Protein AF-A0A7S1ZP60-F1 (afdb_monomer)

Organism: NCBI:txid49249

InterPro domains:
  IPR003131 Potassium channel tetramerisation-type BTB domain [PF02214] (54-116)
  IPR011333 SKP1/BTB/POZ domain superfamily [G3DSA:3.30.710.10] (38-123)
  IPR011333 SKP1/BTB/POZ domain superfamily [SSF54695] (50-119)

Solvent-accessible surface area (backbone atoms only — not comparable to full-atom values): 7052 Å² total; per-residue (Å²): 127,91,48,73,66,58,56,62,69,48,44,62,61,52,51,52,51,50,52,51,51,50,52,53,50,53,50,51,50,51,53,51,50,54,52,50,53,53,51,51,52,61,48,40,35,95,60,54,60,79,38,77,42,50,32,28,29,61,82,45,76,48,77,45,43,32,45,37,54,34,59,52,78,90,36,70,52,16,57,55,58,49,34,56,36,62,89,77,51,56,54,49,99,86,64,26,40,50,39,97,41,58,50,83,67,48,49,59,54,52,50,52,32,49,52,59,63,66,61,66,99,78,79,136

Foldseek 3Di:
DCDPVNVVVCVVVVVVVVVVVVVVVVVVVVVVVVVVVVVVVVQQAPDDQQDWAWEQECNDTDIDGLCLQLVDPPDPSVVCSSNNCLVVADADPVRHRYHDHDPVVVVVVSVVSVVSVPDDPDDD

Radius of gyration: 26.94 Å; Cα contacts (8 Å, |Δi|>4): 112; chains: 1; bounding box: 66×43×64 Å

Nearest PDB structures (foldseek):
  8u80-assembly1_K4  TM=7.363E-01  e=3.924E-05  Homo sapiens
  3drx-assembly1_D  TM=7.518E-01  e=5.431E-05  Homo sapiens
  3drx-assembly1_C  TM=7.515E-01  e=6.185E-05  Homo sapiens
  3drx-assembly1_E  TM=7.424E-01  e=1.185E-04  Homo sapiens
  3drx-assembly1_B  TM=7.221E-01  e=1.537E-04  Homo sapiens

Mean predicted aligned error: 10.0 Å

Structure (mmCIF, N/CA/C/O backbone):
data_AF-A0A7S1ZP60-F1
#
_entry.id   AF-A0A7S1ZP60-F1
#
loop_
_atom_site.group_PDB
_atom_site.id
_atom_site.type_symbol
_atom_site.label_atom_id
_atom_site.label_alt_id
_atom_site.label_comp_id
_atom_site.label_asym_id
_atom_site.label_entity_id
_atom_site.label_seq_id
_atom_site.pdbx_PDB_ins_code
_atom_site.Cartn_x
_atom_site.Cartn_y
_atom_site.Cartn_z
_atom_site.occupancy
_atom_site.B_iso_or_equiv
_atom_site.auth_seq_id
_atom_site.auth_comp_id
_atom_site.auth_asym_id
_atom_site.auth_atom_id
_atom_site.pdbx_PDB_model_num
ATOM 1 N N . THR A 1 1 ? -43.993 -33.299 43.480 1.00 52.72 1 THR A N 1
ATOM 2 C CA . THR A 1 1 ? -44.312 -32.691 42.174 1.00 52.72 1 THR A CA 1
ATOM 3 C C . THR A 1 1 ? -44.330 -31.195 42.370 1.00 52.72 1 THR A C 1
ATOM 5 O O . THR A 1 1 ? -45.208 -30.714 43.070 1.00 52.72 1 THR A O 1
ATOM 8 N N . THR A 1 2 ? -43.326 -30.469 41.880 1.00 58.69 2 THR A N 1
ATOM 9 C CA . THR A 1 2 ? -43.357 -28.997 41.857 1.00 58.69 2 THR A CA 1
ATOM 10 C C . THR A 1 2 ? -44.638 -28.575 41.141 1.00 58.69 2 THR A C 1
ATOM 12 O O . THR A 1 2 ? -44.869 -28.986 40.004 1.00 58.69 2 THR A O 1
ATOM 15 N N . THR A 1 3 ? -45.539 -27.896 41.852 1.00 78.50 3 THR A N 1
ATOM 16 C CA . THR A 1 3 ? -46.881 -27.602 41.344 1.00 78.50 3 THR A CA 1
ATOM 17 C C . THR A 1 3 ? -46.828 -26.4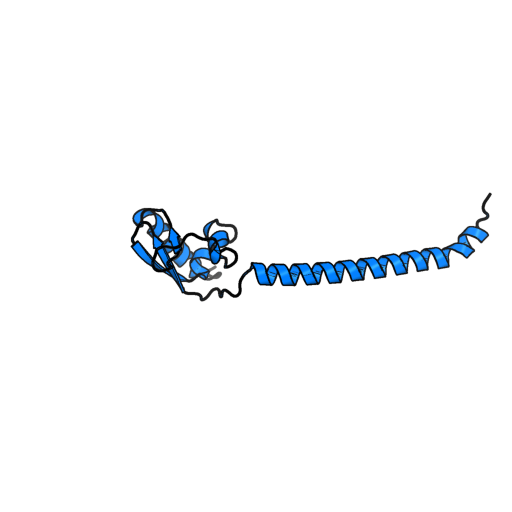81 40.307 1.00 78.50 3 THR A C 1
ATOM 19 O O . THR A 1 3 ? -45.980 -25.597 40.383 1.00 78.50 3 THR A O 1
ATOM 22 N N . LEU A 1 4 ? -47.725 -26.515 39.314 1.00 76.38 4 LEU A N 1
ATOM 23 C CA . LEU A 1 4 ? -47.784 -25.548 38.203 1.00 76.38 4 LEU A CA 1
ATOM 24 C C . LEU A 1 4 ? -47.842 -24.083 38.692 1.00 76.38 4 LEU A C 1
ATOM 26 O O . LEU A 1 4 ? -47.300 -23.170 38.067 1.00 76.38 4 LEU A O 1
ATOM 30 N N . GLU A 1 5 ? -48.457 -23.869 39.853 1.00 82.06 5 GLU A N 1
ATOM 31 C CA . GLU A 1 5 ? -48.528 -22.577 40.535 1.00 82.06 5 GLU A CA 1
ATOM 32 C C . GLU A 1 5 ? -47.165 -22.077 41.030 1.00 82.06 5 GLU A C 1
ATOM 34 O O . GLU A 1 5 ? -46.900 -20.876 40.971 1.00 82.06 5 GLU A O 1
ATOM 39 N N . ASP A 1 6 ? -46.273 -22.972 41.460 1.00 81.19 6 ASP A N 1
ATOM 40 C CA . ASP A 1 6 ? 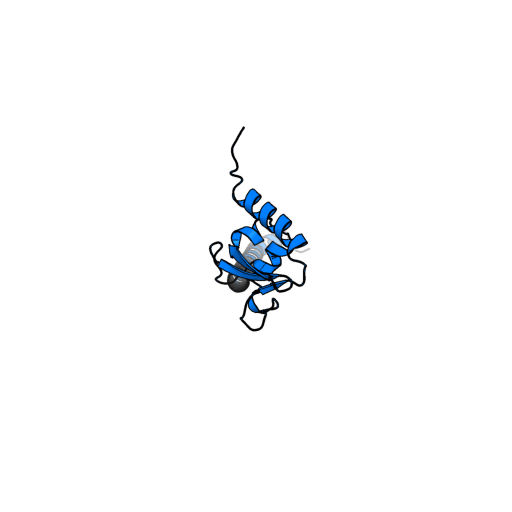-44.921 -22.604 41.893 1.00 81.19 6 ASP A CA 1
ATOM 41 C C . ASP A 1 6 ? -44.092 -22.134 40.697 1.00 81.19 6 ASP A C 1
ATOM 43 O O . ASP A 1 6 ? -43.390 -21.126 40.776 1.00 81.19 6 ASP A O 1
ATOM 47 N N . THR A 1 7 ? -44.234 -22.808 39.549 1.00 79.31 7 THR A N 1
ATOM 48 C CA . THR A 1 7 ? -43.573 -22.393 38.304 1.00 79.31 7 THR A CA 1
ATOM 49 C C . THR A 1 7 ? -44.084 -21.047 37.787 1.00 79.31 7 THR A C 1
ATOM 51 O O . THR A 1 7 ? -43.281 -20.234 37.338 1.00 79.31 7 THR A O 1
ATOM 54 N N . LEU A 1 8 ? -45.388 -20.765 37.900 1.00 82.94 8 LEU A N 1
ATOM 55 C CA . LEU A 1 8 ? -45.981 -19.478 37.510 1.00 82.94 8 LEU A CA 1
ATOM 56 C C . LEU A 1 8 ? -45.514 -18.318 38.400 1.00 82.94 8 LEU A C 1
ATOM 58 O O . LEU A 1 8 ? -45.299 -17.217 37.898 1.00 82.94 8 LEU A O 1
ATOM 62 N N . LYS A 1 9 ? -45.308 -18.561 39.701 1.00 88.00 9 LYS A N 1
ATOM 63 C CA . LYS A 1 9 ? -44.796 -17.553 40.647 1.00 88.00 9 LYS A CA 1
ATOM 64 C C . LYS A 1 9 ? -43.326 -17.196 40.410 1.00 88.00 9 LYS A C 1
ATOM 66 O O . LYS A 1 9 ? -42.936 -16.060 40.661 1.00 88.00 9 LYS A O 1
ATOM 71 N N . LEU A 1 10 ? -42.522 -18.145 39.925 1.00 88.50 10 LEU A N 1
ATOM 72 C CA . LEU A 1 10 ? -41.087 -17.968 39.654 1.00 88.50 10 LEU A CA 1
ATOM 73 C C . LEU A 1 10 ? -40.786 -17.411 38.253 1.00 88.50 10 LEU A C 1
ATOM 75 O O . LEU A 1 10 ? -39.685 -16.933 37.997 1.00 88.50 10 LEU A O 1
ATOM 79 N N . LEU A 1 11 ? -41.745 -17.468 37.331 1.00 90.94 11 LEU A N 1
ATOM 80 C CA . LEU A 1 11 ? -41.565 -17.065 35.935 1.00 90.94 11 LEU A CA 1
ATOM 81 C C . LEU A 1 11 ? -41.180 -15.577 35.753 1.00 90.94 11 LEU A C 1
ATOM 83 O O . LEU A 1 11 ? -40.286 -15.307 34.951 1.00 90.94 11 LEU A O 1
ATOM 87 N N . PRO A 1 12 ? -41.764 -14.608 36.492 1.00 93.44 12 PRO A N 1
ATOM 88 C CA . PRO A 1 12 ? -41.415 -13.194 36.350 1.00 93.44 12 PRO A CA 1
ATOM 89 C C . PRO A 1 12 ? -39.965 -12.891 36.729 1.00 93.44 12 PRO A C 1
ATOM 91 O O . PRO A 1 12 ? -39.286 -12.166 36.007 1.00 93.44 12 PRO A O 1
ATOM 94 N N . SER A 1 13 ? -39.465 -13.474 37.824 1.00 91.38 13 SER A N 1
ATOM 95 C CA . SER A 1 13 ? -38.073 -13.284 38.241 1.00 91.38 13 SER A CA 1
ATOM 96 C C . SER A 1 13 ? -37.105 -13.924 37.250 1.00 91.38 13 SER A C 1
ATOM 98 O O . SER A 1 13 ? -36.099 -13.309 36.913 1.00 91.38 13 SER A O 1
ATOM 100 N N . LEU A 1 14 ? -37.443 -15.100 36.711 1.00 92.75 14 LEU A N 1
ATOM 101 C CA . LEU A 1 14 ? -36.657 -15.776 35.674 1.00 92.75 14 LEU A CA 1
ATOM 102 C C . LEU A 1 14 ? -36.599 -14.971 34.367 1.00 92.75 14 LEU A C 1
ATOM 104 O O . LEU A 1 14 ? -35.530 -14.825 33.774 1.00 92.75 14 LEU A O 1
ATOM 108 N N . LEU A 1 15 ? -37.733 -14.425 33.916 1.00 94.62 15 LEU A N 1
ATOM 109 C CA . LEU A 1 15 ? -37.776 -13.556 32.737 1.00 94.62 15 LEU A CA 1
ATOM 110 C C . LEU A 1 15 ? -36.993 -12.263 32.964 1.00 94.62 15 LEU A 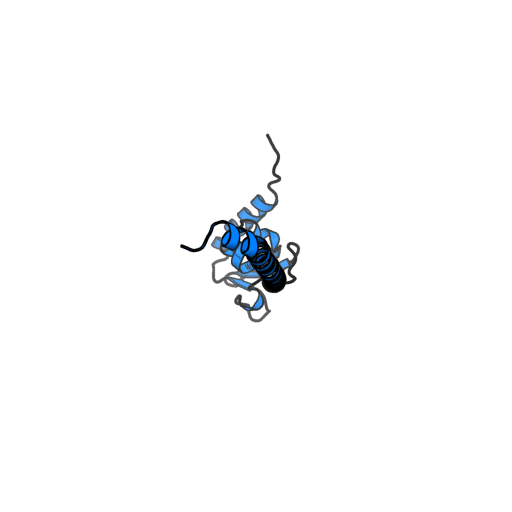C 1
ATOM 112 O O . LEU A 1 15 ? -36.254 -11.842 32.077 1.00 94.62 15 LEU A O 1
ATOM 116 N N . GLN A 1 16 ? -37.105 -11.662 34.149 1.00 95.62 16 GLN A N 1
ATOM 117 C CA . GLN A 1 16 ? -36.381 -10.442 34.486 1.00 95.62 16 GLN A CA 1
ATOM 118 C C . GLN A 1 16 ? -34.870 -10.674 34.589 1.00 95.62 16 GLN A C 1
ATOM 120 O O . GLN A 1 16 ? -34.086 -9.867 34.086 1.00 95.62 16 GLN A O 1
ATOM 125 N N . GLU A 1 17 ? -34.446 -11.803 35.157 1.00 96.06 17 GLU A N 1
ATOM 126 C CA . GLU A 1 17 ? -33.044 -12.218 35.171 1.00 96.06 17 GLU A CA 1
ATOM 127 C C . GLU A 1 17 ? -32.515 -12.392 33.742 1.00 96.06 17 GLU A C 1
ATOM 129 O O . GLU A 1 17 ? -31.479 -11.827 33.389 1.00 96.06 17 GLU A O 1
ATOM 134 N N . ARG A 1 18 ? -33.260 -13.095 32.879 1.00 96.06 18 ARG A N 1
ATOM 135 C CA . ARG A 1 18 ? -32.887 -13.278 31.468 1.00 96.06 18 ARG A CA 1
ATOM 136 C C . ARG A 1 18 ? -32.836 -11.964 30.702 1.00 96.06 18 ARG A C 1
ATOM 138 O O . ARG A 1 18 ? -31.908 -11.755 29.927 1.00 96.06 18 ARG A O 1
ATOM 145 N N . GLN A 1 19 ? -33.787 -11.064 30.932 1.00 95.31 19 GLN A N 1
ATOM 146 C CA . GLN A 1 19 ? -33.797 -9.747 30.303 1.00 95.31 19 GLN A CA 1
ATOM 147 C C . GLN A 1 19 ? -32.578 -8.921 30.719 1.00 95.31 19 GLN A C 1
ATOM 149 O O . GLN A 1 19 ? -31.932 -8.315 29.866 1.00 95.31 19 GLN A O 1
ATOM 154 N N . THR A 1 20 ? -32.212 -8.969 32.001 1.00 96.50 20 THR A N 1
ATOM 155 C CA . THR A 1 20 ? -31.010 -8.304 32.522 1.00 96.50 20 THR A CA 1
ATOM 156 C C . THR A 1 20 ? -29.739 -8.898 31.905 1.00 96.50 20 THR A C 1
ATOM 158 O O . THR A 1 20 ? -28.860 -8.163 31.462 1.00 96.50 20 THR A O 1
ATOM 161 N N . GLN A 1 21 ? -29.653 -10.229 31.800 1.00 96.94 21 GLN A N 1
ATOM 162 C CA . GLN A 1 21 ? -28.527 -10.912 31.148 1.00 96.94 21 GLN A CA 1
ATOM 163 C C . GLN A 1 21 ? -28.377 -10.492 29.681 1.00 96.94 21 GLN A C 1
ATOM 165 O O . GLN A 1 21 ? -27.269 -10.191 29.239 1.00 96.94 21 GLN A O 1
ATOM 170 N N . LEU A 1 22 ? -29.485 -10.425 28.937 1.00 97.31 22 LEU A N 1
ATOM 171 C CA . LEU A 1 22 ? -29.481 -9.992 27.540 1.00 97.31 22 LEU A CA 1
ATOM 172 C C . LEU A 1 22 ? -29.055 -8.529 27.389 1.00 97.31 22 LEU A C 1
ATOM 174 O O . LEU A 1 22 ? -28.293 -8.218 26.478 1.00 97.31 22 LEU A O 1
ATOM 178 N N . GLN A 1 23 ? -29.503 -7.642 28.281 1.00 96.88 23 GLN A N 1
ATOM 179 C CA . GLN A 1 23 ? -29.090 -6.235 28.279 1.00 96.88 23 GLN A CA 1
ATOM 180 C C . GLN A 1 23 ? -27.588 -6.085 28.534 1.00 96.88 23 GLN A C 1
ATOM 182 O O . GLN A 1 23 ? -26.915 -5.357 27.806 1.00 96.88 23 GLN A O 1
ATOM 187 N N . ASN A 1 24 ? -27.049 -6.821 29.508 1.00 97.25 24 ASN A N 1
ATOM 188 C CA . ASN A 1 24 ? -25.618 -6.807 29.803 1.00 97.25 24 ASN A CA 1
ATOM 189 C C . ASN A 1 24 ? -24.793 -7.339 28.624 1.00 97.25 24 ASN A C 1
ATOM 191 O O . ASN A 1 24 ? -23.794 -6.727 28.252 1.00 97.25 24 ASN A O 1
ATOM 195 N N . LEU A 1 25 ? -25.230 -8.436 27.996 1.00 97.62 25 LEU A N 1
ATOM 196 C CA . LEU A 1 25 ? -24.553 -8.994 26.826 1.00 97.62 25 LEU A CA 1
ATOM 197 C C . LEU A 1 25 ? -24.599 -8.033 25.630 1.00 97.62 25 LEU A C 1
ATOM 199 O O . LEU A 1 25 ? -23.595 -7.853 24.946 1.00 97.62 25 LEU A O 1
ATOM 203 N N . ALA A 1 26 ? -25.746 -7.395 25.384 1.00 97.38 26 ALA A N 1
ATOM 204 C CA . ALA A 1 26 ? -25.885 -6.404 24.320 1.00 97.38 26 ALA A CA 1
ATOM 205 C C . ALA A 1 26 ? -24.957 -5.202 24.545 1.00 97.38 26 ALA A C 1
ATOM 207 O O . ALA A 1 26 ? -24.328 -4.731 23.600 1.00 97.38 26 ALA A O 1
ATOM 208 N N . HIS A 1 27 ? -24.825 -4.745 25.792 1.00 96.94 27 HIS A N 1
ATOM 209 C CA . HIS A 1 27 ? -23.902 -3.672 26.144 1.00 96.94 27 HIS A CA 1
ATOM 210 C C . HIS A 1 27 ? -22.443 -4.070 25.891 1.00 96.94 27 HIS A C 1
ATOM 212 O O . HIS A 1 27 ? -21.727 -3.343 25.207 1.00 96.94 27 HIS A O 1
ATOM 218 N N . GLN A 1 28 ? -22.034 -5.261 26.341 1.00 96.94 28 GLN A N 1
ATOM 219 C CA . GLN A 1 28 ? -20.692 -5.796 26.086 1.00 96.94 28 GLN A CA 1
ATOM 220 C C . GLN A 1 28 ? -20.391 -5.921 24.588 1.00 96.94 28 GLN A C 1
ATOM 222 O O . GLN A 1 28 ? -19.299 -5.568 24.146 1.00 96.94 28 GLN A O 1
ATOM 227 N N . LEU A 1 29 ? -21.353 -6.397 23.792 1.00 96.69 29 LEU A N 1
ATOM 228 C CA . LEU A 1 29 ? -21.194 -6.502 22.341 1.00 96.69 29 LEU A CA 1
ATOM 229 C C . LEU A 1 29 ? -21.028 -5.133 21.679 1.00 96.69 29 LEU A C 1
ATOM 231 O O . LEU A 1 29 ? -20.204 -5.000 20.776 1.00 96.69 29 LEU A O 1
ATOM 235 N N . GLU A 1 30 ? -21.777 -4.120 22.115 1.00 96.69 30 GLU A N 1
ATOM 236 C CA . GLU A 1 30 ? -21.647 -2.767 21.572 1.00 96.69 30 GLU A CA 1
ATOM 237 C C . GLU A 1 30 ? -20.285 -2.155 21.925 1.00 96.69 30 GLU A C 1
ATOM 239 O O . GLU A 1 30 ? -19.614 -1.591 21.058 1.00 96.69 30 GLU A O 1
ATOM 244 N N . GLU A 1 31 ? -19.817 -2.343 23.162 1.00 96.00 31 GLU A N 1
ATOM 245 C CA . GLU A 1 31 ? -18.473 -1.932 23.573 1.00 96.00 31 GLU A CA 1
ATOM 246 C C . GLU A 1 31 ? -17.399 -2.614 22.718 1.00 96.00 31 GLU A C 1
ATOM 248 O O . GLU A 1 31 ? -16.562 -1.925 22.125 1.00 96.00 31 GLU A O 1
ATOM 253 N N . GLN A 1 32 ? -17.468 -3.942 22.567 1.00 94.12 32 GLN A N 1
ATOM 254 C CA . GLN A 1 32 ? -16.533 -4.715 21.745 1.00 94.12 32 GLN A CA 1
ATOM 255 C C . GLN A 1 32 ? -16.551 -4.283 20.276 1.00 94.12 32 GLN A C 1
ATOM 257 O O . GLN A 1 32 ? -15.496 -4.074 19.669 1.00 94.12 32 GLN A O 1
ATOM 262 N N . LYS A 1 33 ? -17.740 -4.098 19.696 1.00 93.12 33 LYS A N 1
ATOM 263 C CA . LYS A 1 33 ? -17.898 -3.621 18.320 1.00 93.12 33 LYS A CA 1
ATOM 264 C C . LYS A 1 33 ? -17.274 -2.238 18.153 1.00 93.12 33 LYS A C 1
ATOM 266 O O . LYS A 1 33 ? -16.539 -2.013 17.194 1.00 93.12 33 LYS A O 1
ATOM 271 N N . SER A 1 34 ? -17.503 -1.336 19.107 1.00 92.81 34 SER A N 1
ATOM 272 C CA . SER A 1 34 ? -16.928 0.009 19.076 1.00 92.81 34 SER A CA 1
ATOM 273 C C . SER A 1 34 ? -15.396 -0.009 19.160 1.00 92.81 34 SER A C 1
ATOM 275 O O . SER A 1 34 ? -14.738 0.753 18.450 1.00 92.81 34 SER A O 1
ATOM 277 N N . SER A 1 35 ? -14.810 -0.892 19.981 1.00 93.31 35 SER A N 1
ATOM 278 C CA . SER A 1 35 ? -13.354 -1.043 20.063 1.00 93.31 35 SER A CA 1
ATOM 279 C C . SER A 1 35 ? -12.767 -1.604 18.772 1.00 93.31 35 SER A C 1
ATOM 281 O O . SER A 1 35 ? -11.773 -1.071 18.282 1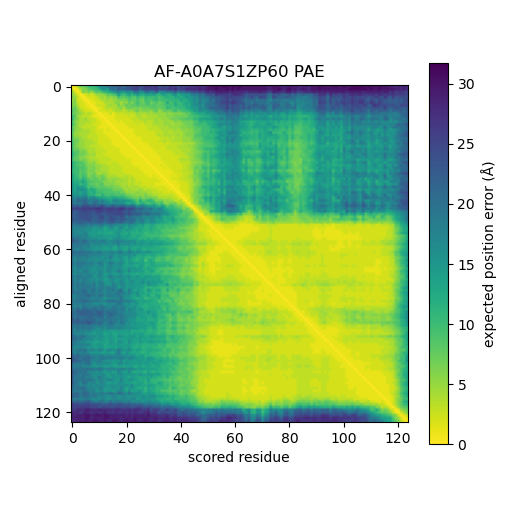.00 93.31 35 SER A O 1
ATOM 283 N N . LEU A 1 36 ? -13.423 -2.603 18.174 1.00 87.69 36 LEU A N 1
ATOM 284 C CA . LEU A 1 36 ? -12.991 -3.204 16.913 1.00 87.69 36 LEU A CA 1
ATOM 285 C C . LEU A 1 36 ? -13.063 -2.208 15.754 1.00 87.69 36 LEU A C 1
ATOM 287 O O . LEU A 1 36 ? -12.164 -2.177 14.920 1.00 87.69 36 LEU A O 1
ATOM 291 N N . GLU A 1 37 ? -14.097 -1.364 15.694 1.00 84.81 37 GLU A N 1
ATOM 292 C CA . GLU A 1 37 ? -14.200 -0.343 14.647 1.00 84.81 37 GLU A CA 1
ATOM 293 C C . GLU A 1 37 ? -13.081 0.703 14.781 1.00 84.81 37 GLU A C 1
ATOM 295 O O . GLU A 1 37 ? -12.470 1.082 13.782 1.00 84.81 37 GLU A O 1
ATOM 300 N N . LYS A 1 38 ? -12.754 1.127 16.012 1.00 81.00 38 LYS A N 1
ATOM 301 C CA . LYS A 1 38 ? -11.620 2.031 16.276 1.00 81.00 38 LYS A CA 1
ATOM 302 C C . LYS A 1 38 ? -10.292 1.392 15.873 1.00 81.00 38 LYS A C 1
ATOM 304 O O . LYS A 1 38 ? -9.498 2.028 15.186 1.00 81.00 38 LYS A O 1
ATOM 309 N N . GLU A 1 39 ? -10.066 0.137 16.251 1.00 81.25 39 GLU A N 1
ATOM 310 C CA . GLU A 1 39 ? -8.862 -0.609 15.875 1.00 81.25 39 GLU A CA 1
ATOM 311 C C . GLU A 1 39 ? -8.751 -0.775 14.354 1.00 81.25 39 GLU A C 1
A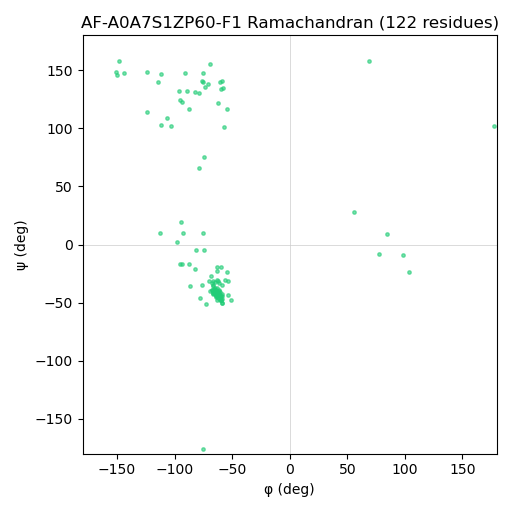TOM 313 O O . GLU A 1 39 ? -7.694 -0.527 13.779 1.00 81.25 39 GLU A O 1
ATOM 318 N N . LYS A 1 40 ? -9.856 -1.097 13.675 1.00 75.81 40 LYS A N 1
ATOM 319 C CA . LYS A 1 40 ? -9.930 -1.190 12.211 1.00 75.81 40 LYS A CA 1
ATOM 320 C C . LYS A 1 40 ? -9.623 0.144 11.530 1.00 75.81 40 LYS A C 1
ATOM 322 O O . LYS A 1 40 ? -8.951 0.154 10.501 1.00 75.81 40 LYS A O 1
ATOM 327 N N . GLN A 1 41 ? -10.085 1.264 12.085 1.00 66.88 41 GLN A N 1
ATOM 328 C CA . GLN A 1 41 ? -9.747 2.590 11.561 1.00 66.88 41 GLN A CA 1
ATOM 329 C C . GLN A 1 41 ? -8.262 2.916 11.731 1.00 66.88 41 GLN A C 1
ATOM 331 O O . GLN A 1 41 ? -7.651 3.419 10.792 1.00 66.88 41 GLN A O 1
ATOM 336 N N . ILE A 1 42 ? -7.668 2.579 12.879 1.00 67.75 42 ILE A N 1
ATOM 337 C CA . ILE A 1 42 ? -6.223 2.730 13.105 1.00 67.75 42 ILE A CA 1
ATOM 338 C C . ILE A 1 42 ? -5.442 1.837 12.130 1.00 67.75 42 ILE A C 1
ATOM 340 O O . ILE A 1 42 ? -4.498 2.297 11.492 1.00 67.75 42 ILE A O 1
ATOM 344 N N . MET A 1 43 ? -5.871 0.585 11.952 1.00 62.19 43 MET A N 1
ATOM 345 C CA . MET A 1 43 ? -5.247 -0.358 11.024 1.00 62.19 43 MET A CA 1
ATOM 346 C C . MET A 1 43 ? -5.364 0.058 9.560 1.00 62.19 43 MET A C 1
ATOM 348 O O . MET A 1 43 ? -4.466 -0.249 8.792 1.00 62.19 43 MET A O 1
ATOM 352 N N . ASN A 1 44 ? -6.431 0.733 9.137 1.00 60.56 44 ASN A N 1
ATOM 353 C CA . ASN A 1 44 ? -6.571 1.155 7.740 1.00 60.56 44 ASN A CA 1
ATOM 354 C C . ASN A 1 44 ? -5.676 2.354 7.368 1.00 60.56 44 ASN A C 1
ATOM 356 O O . ASN A 1 44 ? -5.598 2.700 6.190 1.00 60.56 44 ASN A O 1
ATOM 360 N N . GLY A 1 45 ? -4.957 2.936 8.336 1.00 57.41 45 GLY A N 1
ATOM 361 C CA . GLY A 1 45 ? -4.080 4.084 8.133 1.00 57.41 45 GLY A CA 1
ATOM 362 C C . GLY A 1 45 ? -4.857 5.365 7.809 1.00 57.41 45 GLY A C 1
ATOM 363 O O . GLY A 1 45 ? -5.982 5.355 7.318 1.00 57.41 45 GLY A O 1
ATOM 364 N N . THR A 1 46 ? -4.247 6.520 8.051 1.00 60.34 46 THR A N 1
ATOM 365 C CA . THR A 1 46 ? -4.802 7.844 7.696 1.00 60.34 46 THR A CA 1
ATOM 366 C C . THR A 1 46 ? -4.698 8.161 6.196 1.00 60.34 46 THR A C 1
ATOM 368 O O . THR A 1 46 ? -4.931 9.295 5.767 1.00 60.34 46 THR A O 1
ATOM 371 N N . ASN A 1 47 ? -4.327 7.162 5.397 1.00 67.50 47 ASN A N 1
ATOM 372 C CA . ASN A 1 47 ? -3.878 7.309 4.025 1.00 67.50 47 ASN A CA 1
ATOM 373 C C . ASN A 1 47 ? -5.055 7.504 3.071 1.00 67.50 47 ASN A C 1
ATOM 375 O O . ASN A 1 47 ? -6.043 6.765 3.089 1.00 67.50 47 ASN A O 1
ATOM 379 N N . LYS A 1 48 ? -4.961 8.530 2.224 1.00 75.12 48 LYS A N 1
ATOM 380 C CA . LYS A 1 48 ? -6.050 8.918 1.332 1.00 75.12 48 LYS A CA 1
ATOM 381 C C . LYS A 1 48 ? -5.896 8.195 -0.007 1.00 75.12 48 LYS A C 1
ATOM 383 O O . LYS A 1 48 ? -4.790 8.007 -0.510 1.00 75.12 48 LYS A O 1
ATOM 388 N N . PRO A 1 49 ? -7.001 7.861 -0.692 1.00 72.06 49 PRO A N 1
ATOM 389 C CA . PRO A 1 49 ? -6.933 7.298 -2.044 1.00 72.06 49 PRO A CA 1
ATOM 390 C C . PRO A 1 49 ? -6.233 8.232 -3.054 1.00 72.06 49 PRO A C 1
ATOM 392 O O . PRO A 1 49 ? -5.781 7.781 -4.107 1.00 72.06 49 PRO A O 1
ATOM 395 N N . SER A 1 50 ? -6.140 9.529 -2.743 1.00 80.62 50 SER A N 1
ATOM 396 C CA . SER A 1 50 ? -5.438 10.549 -3.524 1.00 80.62 50 SER A CA 1
ATOM 397 C C . SER A 1 50 ? -3.922 10.597 -3.303 1.00 80.62 50 SER A C 1
ATOM 399 O O . SER A 1 50 ? -3.268 11.391 -3.973 1.00 80.62 50 SER A O 1
ATOM 401 N N . ASP A 1 51 ? -3.366 9.806 -2.382 1.00 88.75 51 ASP A N 1
ATOM 402 C CA . ASP A 1 51 ? -1.932 9.836 -2.084 1.00 88.75 51 ASP A CA 1
ATOM 403 C C . ASP A 1 51 ? -1.111 9.493 -3.328 1.00 88.75 51 ASP A C 1
ATOM 405 O O . ASP A 1 51 ? -1.398 8.521 -4.034 1.00 88.75 51 ASP A O 1
ATOM 409 N N . VAL A 1 52 ? -0.068 10.282 -3.580 1.00 94.25 52 VAL A N 1
ATOM 410 C CA . VAL A 1 52 ? 0.944 9.969 -4.590 1.00 94.25 52 VAL A CA 1
ATOM 411 C C . VAL A 1 52 ? 2.017 9.115 -3.925 1.00 94.25 52 VAL A C 1
ATOM 413 O O . VAL A 1 52 ? 2.708 9.564 -3.014 1.00 94.25 52 VAL A O 1
ATOM 416 N N . LEU A 1 53 ? 2.155 7.882 -4.394 1.00 94.75 53 LEU A N 1
ATOM 417 C CA . LEU A 1 53 ? 3.169 6.934 -3.962 1.00 94.75 53 LEU A CA 1
ATOM 418 C C . LEU A 1 53 ? 4.350 6.993 -4.925 1.00 94.75 53 LEU A C 1
ATOM 420 O O . LEU A 1 53 ? 4.166 6.933 -6.144 1.00 94.75 53 LEU A O 1
ATOM 424 N N . HIS A 1 54 ? 5.553 7.080 -4.367 1.00 96.81 54 HIS A N 1
ATOM 425 C CA . HIS A 1 54 ? 6.797 6.948 -5.114 1.00 96.81 54 HIS A CA 1
ATOM 426 C C . HIS A 1 54 ? 7.267 5.502 -5.006 1.00 96.81 54 HIS A C 1
ATOM 428 O O . HIS A 1 54 ? 7.386 4.965 -3.903 1.00 96.81 54 HIS A O 1
ATOM 434 N N . LEU A 1 55 ? 7.470 4.864 -6.154 1.00 97.31 55 LEU A N 1
ATOM 435 C CA . LEU A 1 55 ? 7.901 3.479 -6.262 1.00 97.31 55 LEU A CA 1
ATOM 436 C C . LEU A 1 55 ? 9.287 3.425 -6.898 1.00 97.31 55 LEU A C 1
ATOM 438 O O . LEU A 1 55 ? 9.546 4.120 -7.881 1.00 97.31 55 LEU A O 1
ATOM 442 N N . ASN A 1 56 ? 10.128 2.539 -6.385 1.00 97.75 56 ASN A N 1
ATOM 443 C CA . ASN A 1 56 ? 11.341 2.077 -7.033 1.00 97.75 56 ASN A CA 1
ATOM 444 C C . ASN A 1 56 ? 11.108 0.644 -7.518 1.00 97.75 56 ASN A C 1
ATOM 446 O O . ASN A 1 56 ? 10.992 -0.278 -6.715 1.00 97.75 56 ASN A O 1
ATOM 450 N N . VAL A 1 57 ? 11.004 0.461 -8.833 1.00 97.56 57 VAL A N 1
ATOM 451 C CA . VAL A 1 57 ? 10.698 -0.830 -9.456 1.00 97.56 57 VAL A CA 1
ATOM 452 C C . VAL A 1 57 ? 11.923 -1.322 -10.209 1.00 97.56 57 VAL A C 1
ATOM 454 O O . VAL A 1 57 ? 12.245 -0.793 -11.276 1.00 97.56 57 VAL A O 1
ATOM 457 N N . GLY A 1 58 ? 12.643 -2.279 -9.622 1.00 95.31 58 GLY A N 1
ATOM 458 C CA . GLY A 1 58 ? 13.875 -2.821 -10.203 1.00 95.31 58 GLY A CA 1
ATOM 459 C C . GLY A 1 58 ? 14.941 -1.755 -10.501 1.00 95.31 58 GLY A C 1
ATOM 460 O O . GLY A 1 58 ? 15.703 -1.905 -11.451 1.00 95.31 58 GLY A O 1
ATOM 461 N N . GLY A 1 59 ? 14.958 -0.647 -9.749 1.00 95.69 59 GLY A N 1
ATOM 462 C CA . GLY A 1 59 ? 15.850 0.500 -9.960 1.00 95.69 59 GLY A CA 1
ATOM 463 C C . GLY A 1 59 ? 15.230 1.673 -10.730 1.00 95.69 59 GLY A C 1
ATOM 464 O O . GLY A 1 59 ? 15.832 2.743 -10.788 1.00 95.69 59 GLY A O 1
ATOM 465 N N . THR A 1 60 ? 14.033 1.519 -11.309 1.00 97.62 60 THR A N 1
ATOM 466 C CA . THR A 1 60 ? 13.339 2.615 -12.003 1.00 97.62 60 THR A CA 1
ATOM 467 C C . THR A 1 60 ? 12.372 3.333 -11.070 1.00 97.62 60 THR A C 1
ATOM 469 O O . THR A 1 60 ? 11.430 2.727 -10.559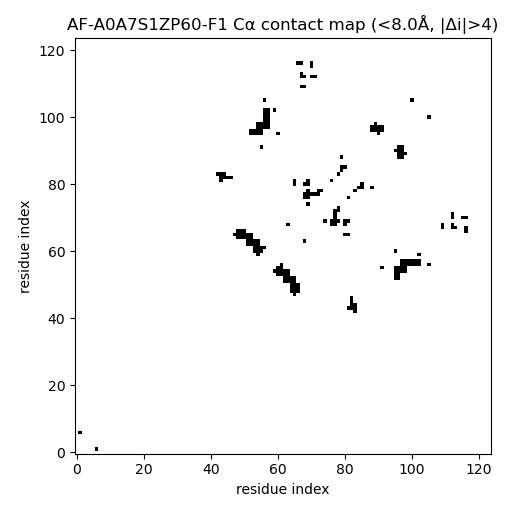 1.00 97.62 60 THR A O 1
ATOM 472 N N . ILE A 1 61 ? 12.558 4.643 -10.907 1.00 97.56 61 ILE A N 1
ATOM 473 C CA . ILE A 1 61 ? 11.677 5.479 -10.086 1.00 97.56 61 ILE A CA 1
ATOM 474 C C . ILE A 1 61 ? 10.437 5.899 -10.877 1.00 97.56 61 ILE A C 1
ATOM 476 O O . ILE A 1 61 ? 10.534 6.391 -12.004 1.00 97.56 61 ILE A O 1
ATOM 480 N N . LEU A 1 62 ? 9.257 5.733 -10.281 1.00 96.25 62 LEU A N 1
ATOM 481 C CA . LEU A 1 62 ? 7.991 6.193 -10.848 1.00 96.25 62 LEU A CA 1
ATOM 482 C C . LEU A 1 62 ? 6.986 6.587 -9.766 1.00 96.25 62 LEU A C 1
ATOM 484 O O . LEU A 1 62 ? 7.051 6.123 -8.633 1.00 96.25 62 LEU A O 1
ATOM 488 N N . CYS A 1 63 ? 6.020 7.422 -10.136 1.00 95.62 63 CYS A N 1
ATOM 489 C CA . CYS A 1 63 ? 4.939 7.835 -9.252 1.00 95.62 63 CYS A CA 1
ATOM 490 C C . CYS A 1 63 ? 3.584 7.274 -9.705 1.00 95.62 63 CYS A C 1
ATOM 492 O O . CYS A 1 63 ? 3.296 7.098 -10.898 1.00 95.62 63 CYS A O 1
ATOM 494 N N . VAL A 1 64 ? 2.730 6.978 -8.730 1.00 95.00 64 VAL A N 1
ATOM 495 C CA . VAL A 1 64 ? 1.390 6.432 -8.952 1.00 95.00 64 VAL A CA 1
ATOM 496 C C . VAL A 1 64 ? 0.452 6.862 -7.832 1.00 95.00 64 VAL A C 1
ATOM 498 O O . VAL A 1 64 ? 0.869 7.025 -6.694 1.00 95.00 64 VAL A O 1
ATOM 501 N N . LEU A 1 65 ? -0.832 7.039 -8.138 1.00 94.56 65 LEU A N 1
ATOM 502 C CA . LEU A 1 65 ? -1.830 7.277 -7.100 1.00 94.56 65 LEU A CA 1
ATOM 503 C C . LEU A 1 65 ? -2.149 5.979 -6.361 1.00 94.56 65 LEU A C 1
ATOM 505 O O . LEU A 1 65 ? -2.343 4.940 -6.997 1.00 94.56 65 LEU A O 1
ATOM 509 N N . ARG A 1 66 ? -2.318 6.048 -5.040 1.00 93.62 66 ARG A N 1
ATOM 510 C CA . ARG A 1 66 ? -2.722 4.899 -4.220 1.00 93.62 66 ARG A CA 1
ATOM 511 C C . ARG A 1 66 ? -3.964 4.213 -4.783 1.00 93.62 66 ARG A C 1
ATOM 513 O O . ARG A 1 66 ? -3.922 3.012 -5.028 1.00 93.62 66 ARG A O 1
ATOM 520 N N . ARG A 1 67 ? -5.008 4.983 -5.123 1.00 92.44 67 ARG A N 1
ATOM 521 C CA . ARG A 1 67 ? -6.246 4.462 -5.742 1.00 92.44 67 ARG A CA 1
ATOM 522 C C . ARG A 1 67 ? -6.034 3.645 -7.017 1.00 92.44 67 ARG A C 1
ATOM 524 O O . ARG A 1 67 ? -6.902 2.868 -7.391 1.00 92.44 67 ARG A O 1
ATOM 531 N N . THR A 1 68 ? -4.926 3.853 -7.728 1.00 94.31 68 THR A N 1
ATOM 532 C CA . THR A 1 68 ? -4.595 3.078 -8.927 1.00 94.31 68 THR A CA 1
ATOM 533 C C . THR A 1 68 ? -4.052 1.706 -8.543 1.00 94.31 68 THR A C 1
ATOM 535 O O . THR A 1 68 ? -4.525 0.711 -9.080 1.00 94.31 68 THR A O 1
ATOM 538 N N . LEU A 1 69 ? -3.123 1.628 -7.584 1.00 93.88 69 LEU A N 1
ATOM 539 C CA . LEU A 1 69 ? -2.612 0.342 -7.083 1.00 93.88 69 LEU A CA 1
ATOM 540 C C . LEU A 1 69 ? -3.683 -0.453 -6.330 1.00 93.88 69 LEU A C 1
ATOM 542 O O . LEU A 1 69 ? -3.687 -1.681 -6.379 1.00 93.88 69 LEU A O 1
ATOM 546 N N . THR A 1 70 ? -4.615 0.242 -5.678 1.00 92.88 70 THR A N 1
ATOM 547 C CA . THR A 1 70 ? -5.716 -0.368 -4.927 1.00 92.88 70 THR A CA 1
ATOM 548 C C . THR A 1 70 ? -6.999 -0.542 -5.738 1.00 92.88 70 THR A C 1
ATOM 550 O O . THR A 1 70 ? -8.022 -0.913 -5.173 1.00 92.88 70 THR A O 1
ATOM 553 N N . LYS A 1 71 ? -6.967 -0.324 -7.063 1.00 91.69 71 LYS A N 1
ATOM 554 C CA . LYS A 1 71 ? -8.171 -0.351 -7.910 1.00 91.69 71 LYS A CA 1
ATOM 555 C C . LYS A 1 71 ? -8.888 -1.706 -7.923 1.00 91.69 71 LYS A C 1
ATOM 557 O O . LYS A 1 71 ? -10.105 -1.738 -8.079 1.00 91.69 71 LYS A O 1
ATOM 562 N N . ILE A 1 72 ? -8.144 -2.805 -7.820 1.00 92.06 72 ILE A N 1
ATOM 563 C CA . ILE A 1 72 ? -8.695 -4.165 -7.816 1.00 92.06 72 ILE A CA 1
ATOM 564 C C . ILE A 1 72 ? -8.688 -4.674 -6.382 1.00 92.06 72 ILE A C 1
ATOM 566 O O . ILE A 1 72 ? -7.638 -5.079 -5.878 1.00 92.06 72 ILE A O 1
ATOM 570 N N . GLU A 1 73 ? -9.851 -4.647 -5.740 1.00 90.62 73 GLU A N 1
ATOM 571 C CA . GLU A 1 73 ? -10.029 -5.124 -4.369 1.00 90.62 73 GLU A CA 1
ATOM 572 C C . GLU A 1 73 ? -9.630 -6.602 -4.230 1.00 90.62 73 GLU A C 1
ATOM 574 O O . GLU A 1 73 ? -9.852 -7.415 -5.127 1.00 90.62 73 GLU A O 1
ATOM 579 N N . GLY A 1 74 ? -8.984 -6.948 -3.114 1.00 89.00 74 GLY A N 1
ATOM 580 C CA . GLY A 1 74 ? -8.508 -8.307 -2.829 1.00 89.00 74 GLY A CA 1
ATOM 581 C C . GLY A 1 74 ? -7.229 -8.713 -3.571 1.00 89.00 74 GLY A C 1
ATOM 582 O O . GLY A 1 74 ? -6.643 -9.746 -3.254 1.00 89.00 74 GLY A O 1
ATOM 583 N N . SER A 1 75 ? -6.742 -7.905 -4.519 1.00 92.69 75 SER A N 1
ATOM 584 C CA . SER A 1 75 ? -5.438 -8.137 -5.148 1.00 92.69 75 SER A CA 1
ATOM 585 C C . SER A 1 75 ? -4.287 -7.893 -4.169 1.00 92.69 75 SER A C 1
ATOM 587 O O . SER A 1 75 ? -4.398 -7.071 -3.255 1.00 92.69 75 SER A O 1
ATOM 589 N N . MET A 1 76 ? -3.138 -8.532 -4.410 1.00 91.56 76 MET A N 1
ATOM 590 C CA . MET A 1 76 ? -1.925 -8.317 -3.609 1.00 91.56 76 MET A CA 1
ATOM 591 C C . MET A 1 76 ? -1.538 -6.832 -3.525 1.00 91.56 76 MET A C 1
ATOM 593 O O . MET A 1 76 ? -1.258 -6.345 -2.432 1.00 91.56 76 MET A O 1
ATOM 597 N N . LEU A 1 77 ? -1.595 -6.093 -4.644 1.00 92.88 77 LEU A N 1
ATOM 598 C CA . LEU A 1 77 ? -1.291 -4.657 -4.667 1.00 92.88 77 LEU A CA 1
ATOM 599 C C . LEU A 1 77 ? -2.292 -3.844 -3.845 1.00 92.88 77 LEU A C 1
ATOM 601 O O . LEU A 1 77 ? -1.877 -2.941 -3.122 1.00 92.88 77 LEU A O 1
ATOM 605 N N . SER A 1 78 ? -3.583 -4.188 -3.894 1.00 91.75 78 SER A N 1
ATOM 606 C CA . SER A 1 78 ? -4.581 -3.500 -3.071 1.00 91.75 78 SER A CA 1
ATOM 607 C C . SER A 1 78 ? -4.363 -3.709 -1.580 1.00 91.75 78 SER A C 1
ATOM 609 O O . SER A 1 78 ? -4.528 -2.770 -0.810 1.00 91.75 78 SER A O 1
ATOM 611 N N . ILE A 1 79 ? -3.935 -4.908 -1.179 1.00 89.69 79 ILE A N 1
ATOM 612 C CA . ILE A 1 79 ? -3.663 -5.238 0.219 1.00 89.69 79 ILE A CA 1
ATOM 613 C C . ILE A 1 79 ? -2.372 -4.554 0.669 1.00 89.69 79 ILE A C 1
ATOM 615 O O . ILE A 1 79 ? -2.397 -3.843 1.675 1.00 89.69 79 ILE A O 1
ATOM 619 N N . LYS A 1 80 ? -1.269 -4.710 -0.083 1.00 89.88 80 LYS A N 1
ATOM 620 C CA . LYS A 1 80 ? 0.029 -4.096 0.246 1.00 89.88 80 LYS A CA 1
ATOM 621 C C . LYS A 1 80 ? -0.088 -2.575 0.330 1.00 89.88 80 LYS A C 1
ATOM 623 O O . LYS A 1 80 ? 0.283 -2.004 1.343 1.00 89.88 80 LYS A O 1
ATOM 628 N N . PHE A 1 81 ? -0.679 -1.929 -0.673 1.00 91.38 81 PHE A N 1
ATOM 629 C CA . PHE A 1 81 ? -0.781 -0.466 -0.744 1.00 91.38 81 PHE A CA 1
ATOM 630 C C . PHE A 1 81 ? -2.096 0.093 -0.183 1.00 91.38 81 PHE A C 1
ATOM 632 O O . PHE A 1 81 ? -2.452 1.239 -0.466 1.00 91.38 81 PHE A O 1
ATOM 639 N N . SER A 1 82 ? -2.809 -0.677 0.644 1.00 88.12 82 SER A N 1
ATOM 640 C CA . SER A 1 82 ? -4.036 -0.224 1.321 1.00 88.12 82 SER A CA 1
ATOM 641 C C . SER A 1 82 ? -3.806 0.941 2.286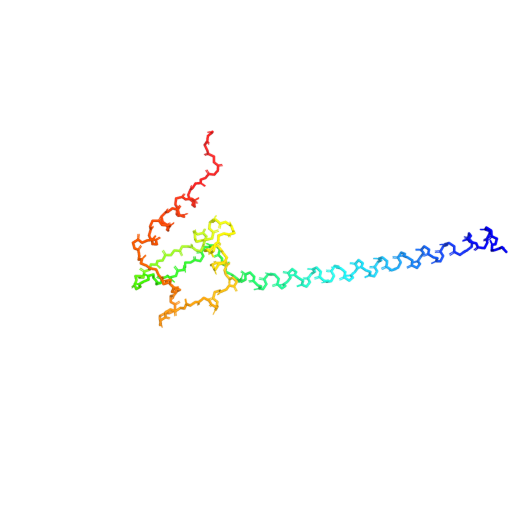 1.00 88.12 82 SER A C 1
ATOM 643 O O . SER A 1 82 ? -4.756 1.638 2.620 1.00 88.12 82 SER A O 1
ATOM 645 N N . GLY A 1 83 ? -2.564 1.161 2.725 1.00 86.06 83 GLY A N 1
ATOM 646 C CA . GLY A 1 83 ? -2.227 2.105 3.788 1.00 86.06 83 GLY A CA 1
ATOM 647 C C . GLY A 1 83 ? -1.918 1.417 5.115 1.00 86.06 83 GLY A C 1
ATOM 648 O O . GLY A 1 83 ? -1.170 1.969 5.913 1.00 86.06 83 GLY A O 1
ATOM 649 N N . ARG A 1 84 ? -2.428 0.196 5.323 1.00 82.88 84 ARG A N 1
ATOM 650 C CA . ARG A 1 84 ? -2.241 -0.585 6.556 1.00 82.88 84 ARG A CA 1
ATOM 651 C C . ARG A 1 84 ? -0.805 -1.041 6.791 1.00 82.88 84 ARG A C 1
ATOM 653 O O . ARG A 1 84 ? -0.382 -1.195 7.930 1.00 82.88 84 ARG A O 1
ATOM 660 N N . TRP A 1 85 ? -0.084 -1.313 5.710 1.00 83.88 85 TRP A N 1
ATOM 661 C CA . TRP A 1 85 ? 1.235 -1.944 5.752 1.00 83.88 85 TRP A CA 1
ATOM 662 C C . TRP A 1 85 ? 2.352 -1.004 5.303 1.00 83.88 85 TRP A C 1
ATOM 664 O O . TRP A 1 85 ? 3.477 -1.452 5.130 1.00 83.88 85 TRP A O 1
ATOM 674 N N . ASP A 1 86 ? 2.069 0.287 5.124 1.00 85.38 86 ASP A N 1
ATOM 675 C CA . ASP A 1 86 ? 3.004 1.267 4.559 1.00 85.38 86 ASP A CA 1
ATOM 676 C C . ASP A 1 86 ? 4.349 1.353 5.313 1.00 85.38 86 ASP A C 1
ATOM 678 O O . ASP A 1 86 ? 5.384 1.618 4.696 1.00 85.38 86 ASP A O 1
ATOM 682 N N . ASP A 1 87 ? 4.356 1.102 6.625 1.00 84.62 87 ASP A N 1
ATOM 683 C CA . ASP A 1 87 ? 5.577 1.072 7.447 1.00 84.62 87 ASP A CA 1
ATOM 684 C C . ASP A 1 87 ? 6.331 -0.263 7.372 1.00 84.62 87 ASP A C 1
ATOM 686 O O . ASP A 1 87 ? 7.525 -0.317 7.655 1.00 84.62 87 ASP A O 1
ATOM 690 N N . ALA A 1 88 ? 5.645 -1.338 6.982 1.00 87.50 88 ALA A N 1
ATOM 691 C CA . ALA A 1 88 ? 6.207 -2.680 6.854 1.00 87.50 88 ALA A CA 1
ATOM 692 C C . ALA A 1 88 ? 6.655 -3.013 5.421 1.00 87.50 88 ALA A C 1
ATOM 694 O O . ALA A 1 88 ? 7.390 -3.980 5.227 1.00 87.50 88 ALA A O 1
ATOM 695 N N . ILE A 1 89 ? 6.204 -2.255 4.414 1.00 91.25 89 ILE A N 1
ATOM 696 C CA . ILE A 1 89 ? 6.648 -2.430 3.027 1.00 91.25 89 ILE A CA 1
ATOM 697 C C . ILE A 1 89 ? 8.090 -1.947 2.894 1.00 91.25 89 ILE A C 1
ATOM 699 O O . ILE A 1 89 ? 8.468 -0.890 3.401 1.00 91.25 89 ILE A O 1
ATOM 703 N N . GLU A 1 90 ? 8.877 -2.717 2.152 1.00 94.94 90 GLU A N 1
ATOM 704 C CA . GLU A 1 90 ? 10.262 -2.413 1.845 1.00 94.94 90 GLU A CA 1
ATOM 705 C C . GLU A 1 90 ? 10.386 -1.061 1.127 1.00 94.94 90 GLU A C 1
ATOM 707 O O . GLU A 1 90 ? 9.647 -0.760 0.186 1.00 94.94 90 GLU A O 1
ATOM 712 N N . LYS A 1 91 ? 11.343 -0.242 1.565 1.00 95.94 91 LYS A N 1
ATOM 713 C CA . LYS A 1 91 ? 11.664 1.053 0.961 1.00 95.94 91 LYS A CA 1
ATOM 714 C C . LYS A 1 91 ? 13.136 1.093 0.581 1.00 95.94 91 LYS A C 1
ATOM 716 O O . LYS A 1 91 ? 13.968 0.455 1.227 1.00 95.94 91 LYS A O 1
ATOM 721 N N . ASP A 1 92 ? 13.453 1.825 -0.478 1.00 96.31 92 ASP A N 1
ATOM 722 C CA . ASP A 1 92 ? 14.837 2.108 -0.840 1.00 96.31 92 ASP A CA 1
ATOM 723 C C . ASP A 1 92 ? 15.459 3.174 0.085 1.00 96.31 92 ASP A C 1
ATOM 725 O O . ASP A 1 92 ? 14.852 3.634 1.055 1.00 96.31 92 ASP A O 1
ATOM 729 N N . ARG A 1 93 ? 16.702 3.568 -0.213 1.00 96.12 93 ARG A N 1
ATOM 730 C CA . ARG A 1 93 ? 17.457 4.552 0.580 1.00 96.12 93 ARG A CA 1
ATOM 731 C C . ARG A 1 93 ? 16.823 5.945 0.597 1.00 96.12 93 ARG A C 1
ATOM 733 O O . ARG A 1 93 ? 17.085 6.696 1.530 1.00 96.12 93 ARG A O 1
ATOM 740 N N . ASP A 1 94 ? 16.002 6.261 -0.400 1.00 96.25 94 ASP A N 1
ATOM 741 C CA . ASP A 1 94 ? 15.330 7.552 -0.555 1.00 96.25 94 ASP A CA 1
ATOM 742 C C . ASP A 1 94 ? 13.884 7.510 -0.022 1.00 96.25 94 ASP A C 1
ATOM 744 O O . ASP A 1 94 ? 13.160 8.504 -0.082 1.00 96.25 94 ASP A O 1
ATOM 748 N N . GLY A 1 95 ? 13.454 6.368 0.528 1.00 94.62 95 GLY A N 1
ATOM 749 C CA . GLY A 1 95 ? 12.120 6.176 1.090 1.00 94.62 95 GLY A CA 1
ATOM 750 C C . GLY A 1 95 ? 11.045 5.803 0.064 1.00 94.62 95 GLY A C 1
ATOM 751 O O . GLY A 1 95 ? 9.866 5.765 0.423 1.00 94.62 95 GLY A O 1
ATOM 752 N N . ASN A 1 96 ? 11.413 5.503 -1.186 1.00 96.50 96 ASN A N 1
ATOM 753 C CA . ASN A 1 96 ? 10.465 5.033 -2.197 1.00 96.50 96 ASN A CA 1
ATOM 754 C C . ASN A 1 96 ? 10.113 3.567 -1.940 1.00 96.50 96 ASN A C 1
ATOM 756 O O . ASN A 1 96 ? 10.994 2.762 -1.642 1.00 96.50 96 ASN A O 1
ATOM 760 N N . TYR A 1 97 ? 8.848 3.190 -2.123 1.00 96.12 97 TYR A N 1
ATOM 761 C CA . TYR A 1 97 ? 8.424 1.796 -1.989 1.00 96.12 97 TYR A CA 1
ATOM 762 C C . TYR A 1 97 ? 9.131 0.918 -3.017 1.00 96.12 97 TYR A C 1
ATOM 764 O O . TYR A 1 97 ? 9.012 1.146 -4.223 1.00 96.12 97 TYR A O 1
ATOM 772 N N . PHE A 1 98 ? 9.847 -0.093 -2.546 1.00 96.69 98 PHE A N 1
ATOM 773 C CA . PHE A 1 98 ? 10.646 -0.955 -3.395 1.00 96.69 98 PHE A CA 1
ATOM 774 C C . PHE A 1 98 ? 9.827 -2.142 -3.908 1.00 96.69 98 PHE A C 1
ATOM 776 O O . PHE A 1 98 ? 9.140 -2.831 -3.153 1.00 96.69 98 PHE A O 1
ATOM 783 N N . ILE A 1 99 ? 9.910 -2.390 -5.212 1.00 95.38 99 ILE A N 1
ATOM 784 C CA . ILE A 1 99 ? 9.317 -3.544 -5.881 1.00 95.38 99 ILE A CA 1
ATOM 785 C C . ILE A 1 99 ? 10.434 -4.263 -6.626 1.00 95.38 99 ILE A C 1
ATOM 787 O O . ILE A 1 99 ? 10.978 -3.754 -7.608 1.00 95.38 99 ILE A O 1
ATOM 791 N N . ASP A 1 100 ? 10.733 -5.475 -6.173 1.00 95.69 100 ASP A N 1
ATOM 792 C CA . ASP A 1 100 ? 11.754 -6.340 -6.758 1.00 95.69 100 ASP A CA 1
ATOM 793 C C . ASP A 1 100 ? 11.236 -7.028 -8.033 1.00 95.69 100 ASP A C 1
ATOM 795 O O . ASP A 1 100 ? 10.959 -8.227 -8.061 1.00 95.69 100 ASP A O 1
ATOM 799 N N . GLN A 1 101 ? 10.974 -6.230 -9.072 1.00 94.88 101 GLN A N 1
ATOM 800 C CA . GLN A 1 101 ? 10.521 -6.674 -10.391 1.00 94.88 101 GLN A CA 1
ATOM 801 C C . GLN A 1 101 ? 11.132 -5.800 -11.498 1.00 94.88 101 GLN A C 1
ATOM 803 O O . GLN A 1 101 ? 11.290 -4.595 -11.296 1.00 94.88 101 GLN A O 1
ATOM 808 N N . PRO A 1 102 ? 11.400 -6.355 -12.695 1.00 95.75 102 PRO A N 1
ATOM 809 C CA . PRO A 1 102 ? 11.768 -5.568 -13.870 1.00 95.75 102 PRO A CA 1
ATOM 810 C C . PRO A 1 102 ? 10.667 -4.577 -14.266 1.00 95.75 102 PRO A C 1
ATOM 812 O O . PRO A 1 102 ? 9.472 -4.909 -14.273 1.00 95.75 102 PRO A O 1
ATOM 815 N N . ILE A 1 103 ? 11.058 -3.362 -14.657 1.00 96.19 103 ILE A N 1
ATOM 816 C CA . ILE A 1 103 ? 10.112 -2.305 -15.038 1.00 96.19 103 ILE A CA 1
ATOM 817 C C . ILE A 1 103 ? 9.276 -2.691 -16.266 1.00 96.19 103 ILE A C 1
ATOM 819 O O . ILE A 1 103 ? 8.108 -2.313 -16.369 1.00 96.19 103 ILE A O 1
ATOM 823 N N . GLU A 1 104 ? 9.837 -3.486 -17.172 1.00 96.56 104 GLU A N 1
ATOM 824 C CA . GLU A 1 104 ? 9.202 -3.972 -18.395 1.00 96.56 104 GLU A CA 1
ATOM 825 C C . GLU A 1 104 ? 7.996 -4.868 -18.095 1.00 96.56 104 GLU A C 1
ATOM 827 O O . GLU A 1 104 ? 7.030 -4.869 -18.857 1.00 96.56 104 GLU A O 1
ATOM 832 N N . LEU A 1 105 ? 8.019 -5.582 -16.964 1.00 94.94 105 LEU A N 1
ATOM 833 C CA . LEU A 1 105 ? 6.912 -6.424 -16.505 1.00 94.94 105 LEU A CA 1
ATOM 834 C C . LEU A 1 105 ? 5.893 -5.628 -15.684 1.00 94.94 105 LEU A C 1
ATOM 836 O O . LEU A 1 105 ? 4.686 -5.854 -15.789 1.00 94.94 105 LEU A O 1
ATOM 840 N N . PHE A 1 106 ? 6.357 -4.660 -14.893 1.00 96.00 106 PHE A N 1
ATOM 841 C CA . PHE A 1 106 ? 5.477 -3.864 -14.038 1.00 96.00 106 PHE A CA 1
ATOM 842 C C . PHE A 1 106 ? 4.688 -2.800 -14.811 1.00 96.00 106 PHE A C 1
ATOM 844 O O . PHE A 1 106 ? 3.538 -2.500 -14.488 1.00 96.00 106 PHE A O 1
ATOM 851 N N . ARG A 1 107 ? 5.278 -2.207 -15.852 1.00 95.69 107 ARG A N 1
ATOM 852 C CA . ARG A 1 107 ? 4.667 -1.092 -16.586 1.00 95.69 107 ARG A CA 1
ATOM 853 C C . ARG A 1 107 ? 3.365 -1.472 -17.310 1.00 95.69 107 ARG A C 1
ATOM 855 O O . ARG A 1 107 ? 2.414 -0.694 -17.201 1.00 95.69 107 ARG A O 1
ATOM 862 N N . PRO A 1 108 ? 3.245 -2.639 -17.975 1.00 96.75 108 PRO A N 1
ATOM 863 C CA . PRO A 1 1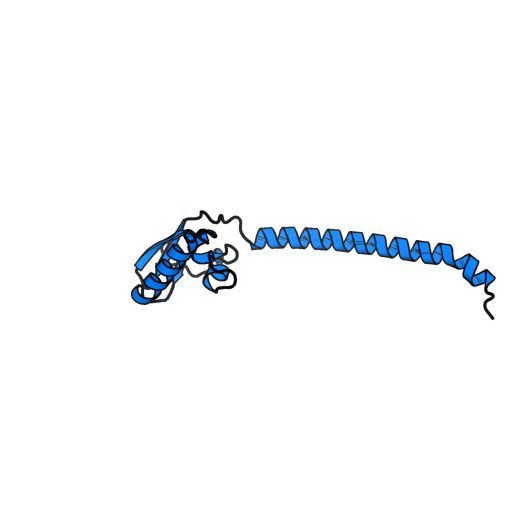08 ? 1.967 -3.120 -18.502 1.00 96.75 108 PRO A CA 1
ATOM 864 C C . PRO A 1 108 ? 0.899 -3.295 -17.415 1.00 96.75 108 PRO A C 1
ATOM 866 O O . PRO A 1 108 ? -0.225 -2.830 -17.596 1.00 96.75 108 PRO A O 1
ATOM 869 N N . LEU A 1 109 ? 1.258 -3.881 -16.265 1.00 94.94 109 LEU A N 1
ATOM 870 C CA . LEU A 1 109 ? 0.355 -4.036 -15.117 1.00 94.94 109 LEU A CA 1
ATOM 871 C C . LEU A 1 109 ? -0.146 -2.676 -14.613 1.00 94.94 109 LEU A C 1
ATOM 873 O O . LEU A 1 109 ? -1.345 -2.476 -14.427 1.00 94.94 109 LEU A O 1
ATOM 877 N N . LEU A 1 110 ? 0.759 -1.714 -14.438 1.00 95.25 110 LEU A N 1
ATOM 878 C CA . LEU A 1 110 ? 0.401 -0.370 -14.001 1.00 95.25 110 LEU A CA 1
ATOM 879 C C . LEU A 1 110 ? -0.525 0.332 -15.006 1.00 95.25 110 LEU A C 1
ATOM 881 O O . LEU A 1 110 ? -1.489 0.987 -14.610 1.00 95.25 110 LEU A O 1
ATOM 885 N N . ASN A 1 111 ? -0.260 0.192 -16.305 1.00 95.56 111 ASN A N 1
ATOM 886 C CA . ASN A 1 111 ? -1.114 0.761 -17.346 1.00 95.56 111 ASN A CA 1
ATOM 887 C C . ASN A 1 111 ? -2.503 0.112 -17.367 1.00 95.56 111 ASN A C 1
ATOM 889 O O . ASN A 1 111 ? -3.496 0.824 -17.508 1.00 95.56 111 ASN A O 1
ATOM 893 N N . PHE A 1 112 ? -2.588 -1.202 -17.154 1.00 95.38 112 PHE A N 1
ATOM 894 C CA . PHE A 1 112 ? -3.861 -1.901 -16.991 1.00 95.38 112 PHE A CA 1
ATOM 895 C C . PHE A 1 112 ? -4.664 -1.347 -15.805 1.00 95.38 112 PHE A C 1
ATOM 897 O O . PHE A 1 112 ? -5.839 -1.013 -15.955 1.00 95.38 112 PHE A O 1
ATOM 904 N N . LEU A 1 113 ? -4.025 -1.152 -14.647 1.00 94.50 113 LEU A N 1
ATOM 905 C CA . LEU A 1 113 ? -4.675 -0.559 -13.473 1.00 94.50 113 LEU A CA 1
ATOM 906 C C . LEU A 1 113 ? -5.132 0.887 -13.721 1.00 94.50 113 LEU A C 1
ATOM 908 O O . LEU A 1 113 ? -6.206 1.282 -13.266 1.00 94.50 113 LEU A O 1
ATOM 912 N N . ARG A 1 114 ? -4.353 1.678 -14.470 1.00 94.00 114 ARG A N 1
ATOM 913 C CA . ARG A 1 114 ? -4.739 3.038 -14.883 1.00 94.00 114 ARG A CA 1
ATOM 914 C C . ARG A 1 114 ? -5.961 3.028 -15.796 1.00 94.00 114 ARG A C 1
ATOM 916 O 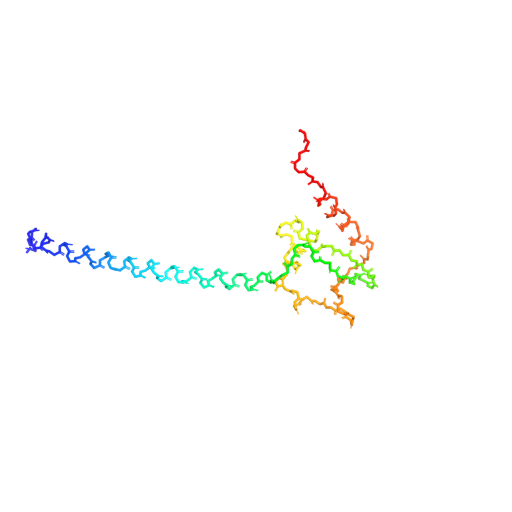O . ARG A 1 114 ? -6.877 3.807 -15.558 1.00 94.00 114 ARG A O 1
ATOM 923 N N . ALA A 1 115 ? -6.001 2.135 -16.784 1.00 92.62 115 ALA A N 1
ATOM 924 C CA . ALA A 1 115 ? -7.159 1.979 -17.662 1.00 92.62 115 ALA A CA 1
ATOM 925 C C . ALA A 1 115 ? -8.410 1.600 -16.854 1.00 92.62 115 ALA A C 1
ATOM 927 O O . ALA A 1 115 ? -9.428 2.284 -16.939 1.00 92.62 115 ALA A O 1
ATOM 928 N N . LYS A 1 116 ? -8.294 0.612 -15.957 1.00 89.56 116 LYS A N 1
ATOM 929 C CA . LYS A 1 116 ? -9.370 0.222 -15.033 1.00 89.56 116 LYS A CA 1
ATOM 930 C C . LYS A 1 116 ? -9.830 1.362 -14.129 1.00 89.56 116 LYS A C 1
ATOM 932 O O . LYS A 1 116 ? -11.004 1.445 -13.783 1.00 89.56 116 LYS A O 1
ATOM 937 N N . ALA A 1 117 ? -8.928 2.247 -13.713 1.00 81.75 117 ALA A N 1
ATOM 938 C CA . ALA A 1 117 ? -9.286 3.394 -12.885 1.00 81.75 117 ALA A CA 1
ATOM 939 C C . ALA A 1 117 ? -10.145 4.430 -13.630 1.00 81.75 117 ALA A C 1
ATOM 941 O O . ALA A 1 117 ? -10.912 5.132 -12.974 1.00 81.75 117 ALA A O 1
ATOM 942 N N . ILE A 1 118 ? -10.024 4.503 -14.958 1.00 82.88 118 ILE A N 1
ATOM 943 C CA . ILE A 1 118 ? -10.751 5.441 -15.825 1.00 82.88 118 ILE A CA 1
ATOM 944 C C . ILE A 1 118 ? -12.040 4.811 -16.380 1.00 82.88 118 ILE A C 1
ATOM 946 O O . ILE A 1 118 ? -12.926 5.546 -16.801 1.00 82.88 118 ILE A O 1
ATOM 950 N N . GLU A 1 119 ? -12.185 3.479 -16.337 1.00 77.31 119 GLU A N 1
ATOM 951 C CA . GLU A 1 119 ? -13.453 2.802 -16.640 1.00 77.31 119 GLU A CA 1
ATOM 952 C C . GLU A 1 119 ? -14.563 3.334 -15.715 1.00 77.31 119 GLU A C 1
ATOM 954 O O . GLU A 1 119 ? -14.664 2.975 -14.537 1.00 77.31 119 GLU A O 1
ATOM 959 N N . THR A 1 120 ? -15.389 4.233 -16.248 1.00 62.12 120 THR A N 1
ATOM 960 C CA . THR A 1 120 ? -16.647 4.652 -15.637 1.00 62.12 120 THR A CA 1
ATOM 961 C C . THR A 1 120 ? -17.662 3.526 -15.795 1.00 62.12 120 THR A C 1
ATOM 963 O O . THR A 1 120 ? -17.780 2.976 -16.893 1.00 62.12 120 THR A O 1
ATOM 966 N N . PRO A 1 121 ? -18.432 3.186 -14.747 1.00 60.00 121 PRO A N 1
ATOM 967 C CA . PRO A 1 121 ? -19.512 2.224 -14.869 1.00 60.00 121 PRO A CA 1
ATOM 968 C C . PRO A 1 121 ? -20.677 2.898 -15.598 1.00 60.00 121 PRO A C 1
ATOM 970 O O . PRO A 1 121 ? -21.601 3.333 -14.934 1.00 60.00 121 PRO A O 1
ATOM 973 N N . LEU A 1 122 ? -20.587 3.088 -16.921 1.00 54.47 122 LEU A N 1
ATOM 974 C CA . LEU A 1 122 ? -21.708 3.385 -17.828 1.00 54.47 122 LEU A CA 1
ATOM 975 C C . LEU A 1 122 ? -21.219 3.594 -19.272 1.00 54.47 122 LEU A C 1
ATOM 977 O O . LEU A 1 122 ? -20.743 4.665 -19.641 1.00 54.47 122 LEU A O 1
ATOM 981 N N . ALA A 1 123 ? -21.411 2.567 -20.089 1.00 34.69 123 ALA A N 1
ATOM 982 C CA . ALA A 1 123 ? -21.935 2.653 -21.451 1.00 34.69 123 ALA A CA 1
ATOM 983 C C . ALA A 1 123 ? -22.674 1.312 -21.706 1.00 34.69 123 ALA A C 1
ATOM 985 O O . ALA A 1 123 ? -22.281 0.326 -21.084 1.00 34.69 123 ALA A O 1
ATOM 986 N N . PRO A 1 124 ? -23.778 1.311 -22.476 1.00 46.00 124 PRO A N 1
ATOM 987 C CA . PRO A 1 124 ? -24.919 0.386 -22.359 1.00 46.00 124 PRO A CA 1
ATOM 988 C C . PRO A 1 124 ? -24.604 -1.102 -22.536 1.00 46.00 124 PRO A C 1
ATOM 990 O O . PRO A 1 124 ? -23.646 -1.431 -23.270 1.00 46.00 124 PRO A O 1
#

Sequence (124 aa):
TTTLEDTLKLLPSLLQERQTQLQNLAHQLEEQKSSLEKEKQIMNGTNKPSDVLHLNVGGTILCVLRRTLTKIEGSMLSIKFSGRWDDAIEKDRDGNYFIDQPIELFRPLLNFLRAKAIETPLAP

pLDDT: mean 87.9, std 12.45, range [34.69, 97.75]

Secondary structure (DSSP, 8-state):
---HHHHHHHHHHHHHHHHHHHHHHHHHHHHHHHHHHHHHHHHT-S--TTPEEEEEETTEEEEEEHHHHTSSTTSHHHHHTTTTTTTTS-B-TTSPEEE-S-HHHHHHHHHHHHHHHH--S---